Protein AF-A0A7C6U6D0-F1 (afdb_monomer)

Mean predicted aligned error: 9.37 Å

Sequence (108 aa):
MLVKYFCEICNEKFDEAKECFEHELQHIEKKFTCDKCGKTLDYDFSKYEYLLYLNQFHHINLGRAGYGSKLDGCDLVFNLCDDCLYDFIMTFRNKDKILYSGSNYKYN

Structure (mmCIF, N/CA/C/O backbone):
data_AF-A0A7C6U6D0-F1
#
_entry.id   AF-A0A7C6U6D0-F1
#
loop_
_atom_site.group_PDB
_atom_site.id
_atom_site.type_symbol
_atom_site.label_atom_id
_atom_site.label_alt_id
_atom_site.label_comp_id
_atom_site.label_asym_id
_atom_site.label_entity_id
_atom_site.label_seq_id
_atom_site.pdbx_PDB_ins_code
_atom_site.Cartn_x
_atom_site.Cartn_y
_atom_site.Cartn_z
_atom_site.occupancy
_atom_site.B_iso_or_equiv
_atom_site.auth_seq_id
_atom_site.auth_comp_id
_atom_site.auth_asym_id
_atom_site.auth_atom_id
_atom_site.pdbx_PDB_model_num
ATOM 1 N N . MET A 1 1 ? -11.228 25.051 28.280 1.00 48.25 1 MET A N 1
ATOM 2 C CA . MET A 1 1 ? -10.450 24.765 27.058 1.00 48.25 1 MET A CA 1
ATOM 3 C C . MET A 1 1 ? -10.939 23.403 26.586 1.00 48.25 1 MET A C 1
ATOM 5 O O . MET A 1 1 ? -10.693 22.434 27.287 1.00 48.25 1 MET A O 1
ATOM 9 N N . LEU A 1 2 ? -11.786 23.349 25.552 1.00 62.81 2 LEU A N 1
ATOM 10 C CA . LEU A 1 2 ? -12.333 22.081 25.050 1.00 62.81 2 LEU A CA 1
ATOM 11 C C . LEU A 1 2 ? -11.203 21.356 24.316 1.00 62.81 2 LEU A C 1
ATOM 13 O O . LEU A 1 2 ? -10.671 21.900 23.348 1.00 62.81 2 LEU A O 1
ATOM 17 N N . VAL A 1 3 ? -10.794 20.188 24.808 1.00 60.88 3 VAL A N 1
ATOM 18 C CA . VAL A 1 3 ? -9.891 19.306 24.062 1.00 60.88 3 VAL A CA 1
ATOM 19 C C . VAL A 1 3 ? -10.697 18.811 22.867 1.00 60.88 3 VAL A C 1
ATOM 21 O O . VAL A 1 3 ? -11.656 18.073 23.048 1.00 60.88 3 VAL A O 1
ATOM 24 N N . LYS A 1 4 ? -10.369 19.298 21.668 1.00 78.00 4 LYS A N 1
ATOM 25 C CA . LYS A 1 4 ? -10.924 18.768 20.422 1.00 78.00 4 LYS A CA 1
ATOM 26 C C . LYS A 1 4 ? -10.041 17.621 19.957 1.00 78.00 4 LYS A C 1
ATOM 28 O O . LYS A 1 4 ? -8.819 17.718 20.062 1.00 78.00 4 LYS A O 1
ATOM 33 N N . TYR A 1 5 ? -10.669 16.570 19.454 1.00 86.44 5 TYR A N 1
ATOM 34 C CA . TYR A 1 5 ? -9.988 15.469 18.785 1.00 86.44 5 TYR A CA 1
ATOM 35 C C . TYR A 1 5 ? -9.922 15.784 17.289 1.00 86.44 5 TYR A C 1
ATOM 37 O O . TYR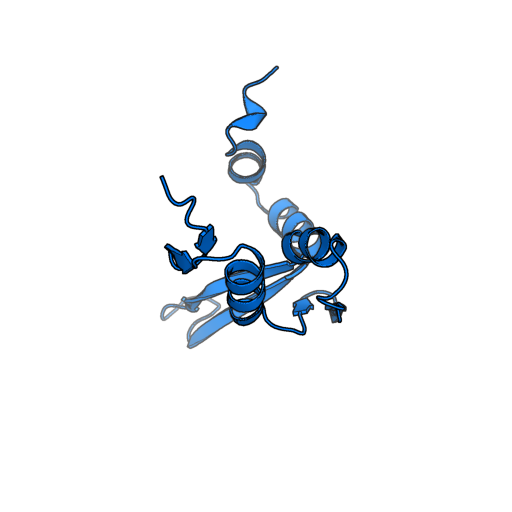 A 1 5 ? -10.839 16.410 16.748 1.00 86.44 5 TYR A O 1
ATOM 45 N N . PHE A 1 6 ? -8.817 15.423 16.639 1.00 90.38 6 PHE A N 1
ATOM 46 C CA . PHE A 1 6 ? -8.572 15.732 15.231 1.00 90.38 6 PHE A CA 1
ATOM 47 C C . PHE A 1 6 ? -8.239 14.447 14.491 1.00 90.38 6 PHE A C 1
ATOM 49 O O . PHE A 1 6 ? -7.394 13.694 14.966 1.00 90.38 6 PHE A O 1
ATOM 56 N N . CYS A 1 7 ? -8.861 14.244 13.334 1.00 83.56 7 CYS A N 1
ATOM 57 C CA . CYS A 1 7 ? -8.519 13.137 12.451 1.00 83.56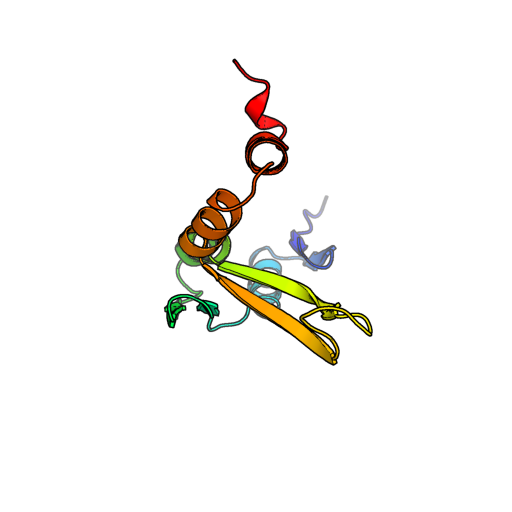 7 CYS A CA 1
ATOM 58 C C . CYS A 1 7 ? -7.107 13.335 11.890 1.00 83.56 7 CYS A C 1
ATOM 60 O O . CYS A 1 7 ? -6.841 14.360 11.256 1.00 83.56 7 CYS A O 1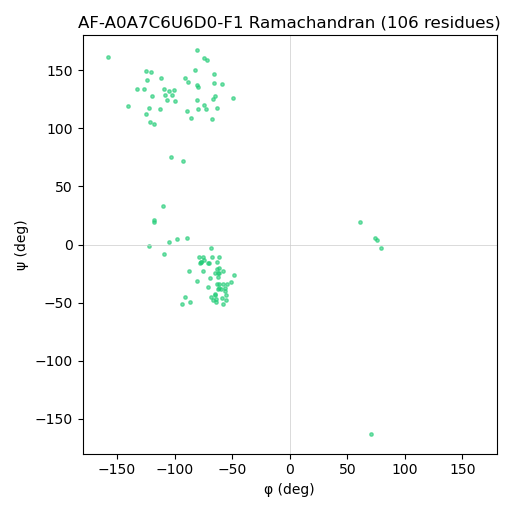
ATOM 62 N N . GLU A 1 8 ? -6.215 12.362 12.057 1.00 79.94 8 GLU A N 1
ATOM 63 C CA . GLU A 1 8 ? -4.825 12.483 11.581 1.00 79.94 8 GLU A CA 1
ATOM 64 C C . GLU A 1 8 ? -4.704 12.456 10.045 1.00 79.94 8 GLU A C 1
ATOM 66 O O . GLU A 1 8 ? -3.691 12.878 9.486 1.00 79.94 8 GLU A O 1
ATOM 71 N N . ILE A 1 9 ? -5.753 12.004 9.349 1.00 78.50 9 ILE A N 1
ATOM 72 C CA . ILE A 1 9 ? -5.779 11.838 7.889 1.00 78.50 9 ILE A CA 1
ATOM 73 C C . ILE A 1 9 ? -6.291 13.105 7.188 1.00 78.50 9 ILE A C 1
ATOM 75 O O . ILE A 1 9 ? -5.704 13.551 6.202 1.00 78.50 9 ILE A O 1
ATOM 79 N N . CYS A 1 10 ? -7.380 13.706 7.682 1.00 87.69 10 CYS A N 1
ATOM 80 C CA . CYS A 1 10 ? -8.036 14.851 7.032 1.00 87.69 10 CYS A CA 1
ATOM 81 C C . CYS A 1 10 ? -8.136 16.117 7.903 1.00 87.69 10 CYS A C 1
ATOM 83 O O . CYS A 1 10 ? -8.613 17.146 7.423 1.00 87.69 10 CYS A O 1
ATOM 85 N N . ASN A 1 11 ? -7.668 16.077 9.156 1.00 88.88 11 ASN A N 1
ATOM 86 C CA . ASN A 1 11 ? -7.723 17.171 10.138 1.00 88.88 11 ASN A CA 1
ATOM 87 C C . A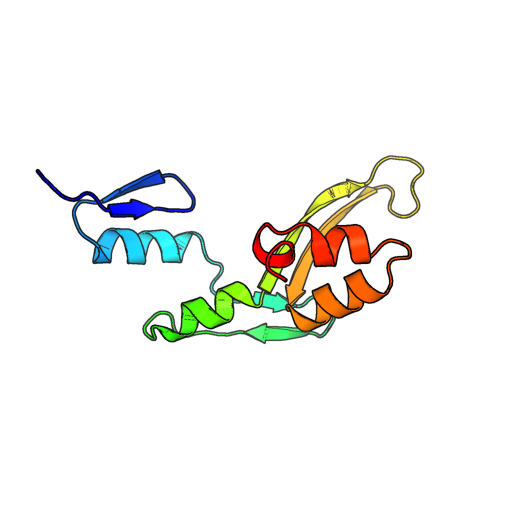SN A 1 11 ? -9.138 17.655 10.512 1.00 88.88 11 ASN A C 1
ATOM 89 O O . ASN A 1 11 ? -9.302 18.762 11.040 1.00 88.88 11 ASN A O 1
ATOM 93 N N . GLU A 1 12 ? -10.167 16.844 10.263 1.00 91.25 12 GLU A N 1
ATOM 94 C CA . GLU A 1 12 ? -11.528 17.126 10.718 1.00 91.25 12 GLU A CA 1
ATOM 95 C C . GLU A 1 12 ? -11.619 17.097 12.255 1.00 91.25 12 GLU A C 1
ATOM 97 O O . GLU A 1 12 ? -10.875 16.375 12.918 1.00 91.25 12 GLU A O 1
ATOM 102 N N . LYS A 1 13 ? -12.489 17.943 12.825 1.00 93.88 13 LYS A N 1
ATOM 103 C CA . LYS A 1 13 ? -12.585 18.199 14.270 1.00 93.88 13 LYS A CA 1
ATOM 104 C C . LYS A 1 13 ? -13.804 17.518 14.868 1.00 93.88 13 LYS A C 1
ATOM 106 O O . LYS A 1 13 ? -14.915 17.759 14.407 1.00 93.88 13 LYS A O 1
ATOM 111 N N . PHE A 1 14 ? -13.591 16.830 15.980 1.00 92.25 14 PHE A N 1
ATOM 112 C CA . PHE A 1 14 ? -14.626 16.137 16.737 1.00 92.25 14 PHE A CA 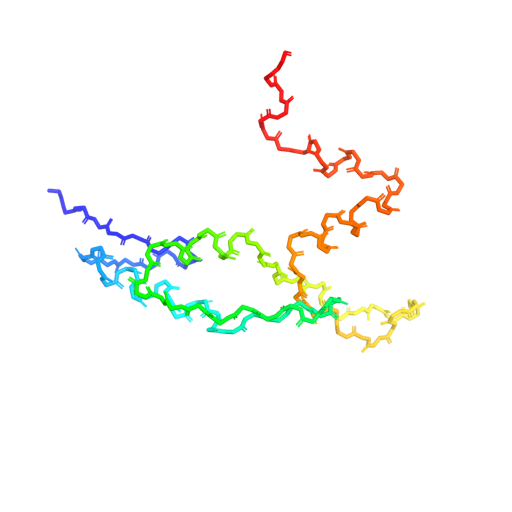1
ATOM 113 C C . PHE A 1 14 ? -14.625 16.597 18.193 1.00 92.25 14 PHE A C 1
ATOM 115 O O . PHE A 1 14 ? -13.585 17.001 18.736 1.00 92.25 14 PHE A O 1
ATOM 122 N N . ASP A 1 15 ? -15.803 16.571 18.812 1.00 91.56 15 ASP A N 1
ATOM 123 C CA . ASP A 1 15 ? -15.973 16.956 20.212 1.00 91.56 15 ASP A CA 1
ATOM 124 C C . ASP A 1 15 ? -15.730 15.759 21.155 1.00 91.56 15 ASP A C 1
ATOM 126 O O . ASP A 1 15 ? -15.300 15.964 22.291 1.00 91.56 15 ASP A O 1
ATOM 130 N N . GLU A 1 16 ? -15.873 14.519 20.667 1.00 90.75 16 GLU A N 1
ATOM 131 C CA . GLU A 1 16 ? -15.548 13.293 21.406 1.00 90.75 16 GLU A CA 1
ATOM 132 C C . GLU A 1 16 ? -14.480 12.422 20.716 1.00 90.75 16 GLU A C 1
ATOM 134 O O . GLU A 1 16 ? -14.409 12.317 19.490 1.00 90.75 16 GLU A O 1
ATOM 139 N N . ALA A 1 17 ? -13.671 11.716 21.519 1.00 87.38 17 ALA A N 1
ATOM 140 C CA . ALA A 1 17 ? -12.655 10.780 21.018 1.00 87.38 17 ALA A CA 1
ATOM 141 C C . ALA A 1 17 ? -13.272 9.633 20.208 1.00 87.38 17 ALA A C 1
ATOM 143 O O . ALA A 1 17 ? -12.697 9.179 19.223 1.00 87.38 17 ALA A O 1
ATOM 144 N N . LYS A 1 18 ? -14.448 9.161 20.642 1.00 85.88 18 LYS A N 1
ATOM 145 C CA . LYS A 1 18 ? -15.162 8.057 20.003 1.00 85.88 18 LYS A CA 1
ATOM 146 C C . LYS A 1 18 ? -15.618 8.430 18.591 1.00 85.88 18 LYS A C 1
ATOM 148 O O . LYS A 1 18 ? -15.439 7.635 17.678 1.00 85.88 18 LYS A O 1
ATOM 153 N N . GLU A 1 19 ? -16.151 9.637 18.414 1.00 89.25 19 GLU A N 1
ATOM 154 C CA . GLU A 1 19 ? -16.580 10.145 17.106 1.00 89.25 19 GLU A CA 1
ATOM 155 C C . GLU A 1 19 ? -15.391 10.303 16.152 1.00 89.25 19 GLU A C 1
ATOM 157 O O . GLU A 1 19 ? -15.464 9.884 14.999 1.00 89.25 19 GLU A O 1
ATOM 162 N N . CYS A 1 20 ? -14.270 10.837 16.653 1.00 89.31 20 CYS A N 1
ATOM 163 C CA . CYS A 1 20 ? -13.025 10.940 15.890 1.00 89.31 20 CYS A CA 1
ATOM 164 C C . CYS A 1 20 ? -12.532 9.564 15.426 1.00 89.31 20 CYS A C 1
ATOM 166 O O . CYS A 1 20 ? -12.199 9.381 14.259 1.00 89.31 20 CYS A O 1
ATOM 168 N N . PHE A 1 21 ? -12.547 8.583 16.329 1.00 82.50 21 PHE A N 1
ATOM 169 C CA . PHE A 1 21 ? -12.143 7.214 16.037 1.00 82.50 21 PHE A CA 1
ATOM 170 C C . PHE A 1 21 ? -13.058 6.551 14.997 1.00 82.50 21 PHE A C 1
ATOM 172 O O . PHE A 1 21 ? -12.573 6.010 14.010 1.00 82.50 21 PHE A O 1
ATOM 179 N N . GLU A 1 22 ? -14.382 6.619 15.167 1.00 83.31 22 GLU A N 1
ATOM 180 C CA . GLU A 1 22 ? -15.348 6.053 14.210 1.00 83.31 22 GLU A CA 1
ATOM 181 C C . GLU A 1 22 ? -15.249 6.699 12.819 1.00 83.31 22 GLU A C 1
ATOM 183 O O . GLU A 1 22 ? -15.439 6.015 11.807 1.00 83.31 22 GLU A O 1
ATOM 188 N N . HIS A 1 23 ? -14.922 7.992 12.759 1.00 85.94 23 HIS A N 1
ATOM 189 C CA . HIS A 1 23 ? -14.615 8.694 11.518 1.00 85.94 23 HIS A CA 1
ATOM 190 C C . HIS A 1 23 ? -13.324 8.178 10.870 1.00 85.94 23 HIS A C 1
ATOM 192 O O . HIS A 1 23 ? -13.321 7.887 9.674 1.00 85.94 23 HIS A O 1
ATOM 198 N N . GLU A 1 24 ? -12.241 8.025 11.636 1.00 79.69 24 GLU A N 1
ATOM 199 C CA . GLU A 1 24 ? -10.963 7.506 11.128 1.00 79.69 24 GLU A CA 1
ATOM 200 C C . GLU A 1 24 ? -11.110 6.111 10.510 1.00 79.69 24 GLU A C 1
ATOM 202 O O . GLU A 1 24 ? -10.510 5.829 9.472 1.00 79.69 24 GLU A O 1
ATOM 207 N N . LEU A 1 25 ? -12.004 5.277 11.055 1.00 76.25 25 LEU A N 1
ATOM 208 C CA . LEU A 1 25 ? -12.344 3.975 10.476 1.00 76.25 25 LEU A CA 1
ATOM 209 C C 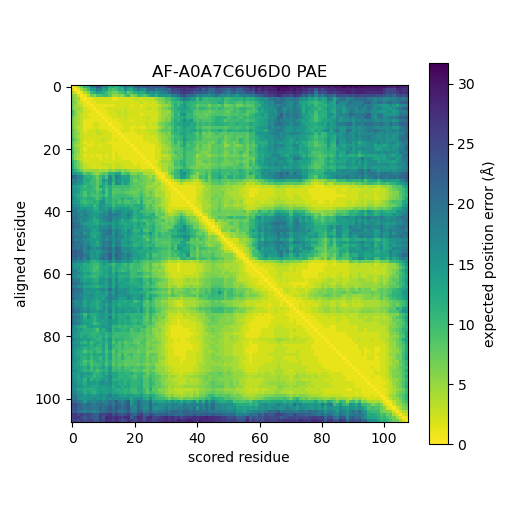. LEU A 1 25 ? -12.944 4.047 9.066 1.00 76.25 25 LEU A C 1
ATOM 211 O O . LEU A 1 25 ? -12.850 3.067 8.331 1.00 76.25 25 LEU A O 1
ATOM 215 N N . GLN A 1 26 ? -13.568 5.161 8.670 1.00 79.50 26 GLN A N 1
ATOM 216 C CA . GLN A 1 26 ? -14.120 5.315 7.316 1.00 79.50 26 GLN A CA 1
ATOM 217 C C . GLN A 1 26 ? -13.037 5.562 6.262 1.00 79.50 26 GLN A C 1
ATOM 219 O O . GLN A 1 26 ? -13.263 5.275 5.088 1.00 79.50 26 GLN A O 1
ATOM 224 N N . HIS A 1 27 ? -11.868 6.071 6.661 1.00 73.50 27 HIS A N 1
ATOM 225 C CA . HIS A 1 27 ? -10.723 6.232 5.756 1.00 73.50 27 HIS A CA 1
ATOM 226 C C . HIS A 1 27 ? -9.999 4.909 5.489 1.00 73.50 27 HIS A C 1
ATOM 228 O O . HIS A 1 27 ? -9.196 4.817 4.563 1.00 73.50 27 HIS A O 1
ATOM 234 N N . ILE A 1 28 ? -10.271 3.885 6.297 1.00 70.12 28 ILE A N 1
ATOM 235 C CA . ILE A 1 28 ? -9.583 2.600 6.261 1.00 70.12 28 ILE A CA 1
ATOM 236 C C . ILE A 1 28 ? -10.430 1.577 5.492 1.00 70.12 28 ILE A C 1
ATOM 238 O O . ILE A 1 28 ? -11.567 1.274 5.861 1.00 70.12 28 ILE A O 1
ATOM 242 N N . GLU A 1 29 ? -9.868 0.978 4.439 1.00 65.50 29 GLU A N 1
ATOM 243 C CA . GLU A 1 29 ? -10.534 -0.116 3.726 1.00 65.50 29 GLU A CA 1
ATOM 244 C C . GLU A 1 29 ? -10.696 -1.350 4.628 1.00 65.50 29 GLU A C 1
ATOM 246 O O . GLU A 1 29 ? -9.741 -1.864 5.197 1.00 65.50 29 GLU A O 1
ATOM 251 N N . LYS A 1 30 ? -11.915 -1.894 4.736 1.00 65.50 30 LYS A N 1
ATOM 252 C CA . LYS A 1 30 ? -12.215 -3.014 5.655 1.00 65.50 30 LYS A CA 1
ATOM 253 C C . LYS A 1 30 ? -11.550 -4.345 5.290 1.00 65.50 30 LYS A C 1
ATOM 255 O O . LYS A 1 30 ? -11.621 -5.292 6.067 1.00 65.50 30 LYS A O 1
ATOM 260 N N . LYS A 1 31 ? -10.963 -4.446 4.098 1.00 72.06 31 LYS A N 1
ATOM 261 C CA . LYS A 1 31 ? -10.251 -5.634 3.626 1.00 72.06 31 LYS A CA 1
ATOM 262 C C . LYS A 1 31 ? -9.022 -5.200 2.862 1.00 72.06 31 LYS A C 1
ATOM 264 O O . LYS A 1 31 ? -9.143 -4.579 1.815 1.00 72.06 31 LYS A O 1
ATOM 269 N N . PHE A 1 32 ? -7.860 -5.606 3.351 1.00 80.25 32 PHE A N 1
ATOM 270 C CA . PHE A 1 32 ? -6.602 -5.406 2.646 1.00 80.25 32 PHE A CA 1
ATOM 271 C C . PHE A 1 32 ? -6.108 -6.737 2.115 1.00 80.25 32 PHE A C 1
ATOM 273 O O . PHE A 1 32 ? -6.002 -7.700 2.870 1.00 80.25 32 PHE A O 1
ATOM 280 N N . THR A 1 33 ? -5.785 -6.787 0.826 1.00 88.75 33 THR A N 1
ATOM 281 C CA . THR A 1 33 ? -5.132 -7.942 0.203 1.00 88.75 33 THR A CA 1
ATOM 282 C C . THR A 1 33 ? -3.797 -7.498 -0.367 1.00 88.75 33 THR A C 1
ATOM 284 O O . THR A 1 33 ? -3.737 -6.510 -1.088 1.00 88.75 33 THR A O 1
ATOM 287 N N . CYS A 1 34 ? -2.723 -8.204 -0.021 1.00 92.56 34 CYS A N 1
ATOM 288 C CA . CYS A 1 34 ? -1.413 -7.987 -0.625 1.00 92.56 34 CYS A CA 1
ATOM 289 C C . CYS A 1 34 ? -1.399 -8.560 -2.046 1.00 92.56 34 CYS A C 1
ATOM 291 O O . CYS A 1 34 ? -1.540 -9.771 -2.216 1.00 92.56 34 CYS A O 1
ATOM 293 N N . ASP A 1 35 ? -1.142 -7.728 -3.051 1.00 95.00 35 ASP A N 1
ATOM 294 C CA . ASP A 1 35 ? -1.146 -8.131 -4.464 1.00 95.00 35 ASP A CA 1
ATOM 295 C C . ASP A 1 35 ? 0.046 -9.028 -4.841 1.00 95.00 35 ASP A C 1
ATOM 297 O O . ASP A 1 35 ? 0.022 -9.703 -5.868 1.00 95.00 35 ASP A O 1
ATOM 301 N N . LYS A 1 36 ? 1.094 -9.079 -4.002 1.00 95.44 36 LYS A N 1
ATOM 302 C CA . LYS A 1 36 ? 2.268 -9.943 -4.220 1.00 95.44 36 LYS A CA 1
ATOM 303 C C . LYS A 1 36 ? 2.088 -11.356 -3.665 1.00 95.44 36 LYS A C 1
ATOM 305 O O . LYS A 1 36 ? 2.406 -12.318 -4.356 1.00 95.44 36 LYS A O 1
ATOM 310 N N . CYS A 1 37 ? 1.648 -11.497 -2.412 1.00 95.38 37 CYS A N 1
ATOM 311 C CA . CYS A 1 37 ? 1.562 -12.802 -1.737 1.00 95.38 37 CYS A CA 1
ATOM 312 C C . CYS A 1 37 ? 0.130 -13.311 -1.522 1.00 95.38 37 CYS A C 1
ATOM 314 O O . CYS A 1 37 ? -0.046 -14.442 -1.079 1.00 95.38 37 CYS A O 1
ATOM 316 N N . GLY A 1 38 ? -0.889 -12.493 -1.799 1.00 92.38 38 GLY A N 1
ATOM 317 C CA . GLY A 1 38 ? -2.298 -12.844 -1.618 1.00 92.38 38 GLY A CA 1
ATOM 318 C C . GLY A 1 38 ? -2.774 -12.860 -0.164 1.00 92.38 38 GLY A C 1
ATOM 319 O O . GLY A 1 38 ? -3.908 -13.253 0.094 1.00 92.38 38 GLY A O 1
ATOM 320 N N . LYS A 1 39 ? -1.941 -12.451 0.806 1.00 88.00 39 LYS A N 1
ATOM 321 C CA . LYS A 1 39 ? -2.352 -12.357 2.214 1.00 88.00 39 LYS A CA 1
ATOM 322 C C . LYS A 1 39 ? -3.467 -11.323 2.339 1.00 88.00 39 LYS A C 1
ATOM 324 O O . LYS A 1 39 ? -3.236 -10.141 2.082 1.00 88.00 39 LYS A O 1
ATOM 329 N N . THR A 1 40 ? -4.640 -11.776 2.762 1.00 84.38 40 THR A N 1
ATOM 330 C CA . THR A 1 40 ? -5.766 -10.908 3.103 1.00 84.38 40 THR A CA 1
ATOM 331 C C . THR A 1 40 ? -5.852 -10.758 4.613 1.00 84.38 40 THR A C 1
ATOM 333 O O . THR A 1 40 ? -5.799 -11.750 5.341 1.00 84.38 40 THR A O 1
ATOM 336 N N . LEU A 1 41 ? -6.005 -9.524 5.082 1.00 72.62 41 LEU A N 1
ATOM 337 C CA . LEU A 1 41 ? -6.462 -9.255 6.433 1.00 72.62 41 LEU A CA 1
ATOM 338 C C . LEU A 1 41 ? -7.931 -8.843 6.418 1.00 72.62 41 LEU A C 1
ATOM 340 O O . LEU A 1 41 ? -8.335 -7.930 5.697 1.00 72.62 41 LEU A O 1
ATOM 344 N N . ASP A 1 42 ? -8.693 -9.532 7.257 1.00 71.00 42 ASP A N 1
ATOM 345 C CA . ASP A 1 42 ? -10.065 -9.212 7.627 1.00 71.00 42 ASP A CA 1
ATOM 346 C C . ASP A 1 42 ? -10.025 -8.957 9.139 1.00 71.00 42 ASP A C 1
ATOM 348 O O . ASP A 1 42 ? -9.798 -9.887 9.918 1.00 71.00 42 ASP A O 1
ATOM 352 N N . TYR A 1 43 ? -10.075 -7.690 9.550 1.00 65.25 43 TYR A N 1
ATOM 353 C CA . TYR A 1 43 ? -9.926 -7.303 10.953 1.00 65.25 43 TYR A CA 1
ATOM 354 C C . TYR A 1 43 ? -11.226 -6.761 11.528 1.00 65.25 43 TYR A C 1
ATOM 356 O O . TYR A 1 43 ? -11.992 -6.043 10.890 1.00 65.25 43 TYR A O 1
ATOM 364 N N . ASP A 1 44 ? -11.436 -7.098 12.795 1.00 64.44 44 ASP A N 1
ATOM 365 C CA . ASP A 1 44 ? -12.514 -6.558 13.599 1.00 64.44 44 ASP A CA 1
ATOM 366 C C . ASP A 1 44 ? -12.061 -5.237 14.232 1.00 64.44 44 ASP A C 1
ATOM 368 O O . ASP A 1 44 ? -11.236 -5.213 15.148 1.00 64.44 44 ASP A O 1
ATOM 372 N N . PHE A 1 45 ? -12.626 -4.136 13.740 1.00 63.97 45 PHE A N 1
ATOM 373 C CA . PHE A 1 45 ? -12.371 -2.778 14.222 1.00 63.97 45 PHE A CA 1
ATOM 374 C C . PHE A 1 45 ? -12.754 -2.545 15.693 1.00 63.97 45 PHE A C 1
ATOM 376 O O . PHE A 1 45 ? -12.389 -1.520 16.263 1.00 63.97 45 PHE A O 1
ATOM 383 N N . SER A 1 46 ? -13.471 -3.478 16.331 1.00 61.69 46 SER A N 1
ATOM 384 C CA . SER A 1 46 ? -13.795 -3.399 17.760 1.00 61.69 46 SER A CA 1
ATOM 385 C C . SER A 1 46 ? -12.614 -3.729 18.682 1.00 61.69 46 SER A C 1
ATOM 387 O O . SER A 1 46 ? -12.690 -3.487 19.888 1.00 61.69 46 SER A O 1
ATOM 389 N N . LYS A 1 47 ? -11.507 -4.260 18.146 1.00 64.81 47 LYS A N 1
ATOM 390 C CA . LYS A 1 47 ? -10.315 -4.628 18.923 1.00 64.81 47 LYS A CA 1
ATOM 391 C C . LYS A 1 47 ? -9.190 -3.635 18.686 1.00 64.81 47 LYS A C 1
ATOM 393 O O . LYS A 1 47 ? -8.735 -3.528 17.559 1.00 64.81 47 LYS A O 1
ATOM 398 N N . TYR A 1 48 ? -8.652 -3.018 19.743 1.00 61.81 48 TYR A N 1
ATOM 399 C CA . TYR A 1 48 ? -7.513 -2.076 19.683 1.00 61.81 48 TYR A CA 1
ATOM 400 C C . TYR A 1 48 ? -6.300 -2.569 18.869 1.00 61.81 48 TYR A C 1
ATOM 402 O O . TYR A 1 48 ? -5.560 -1.760 18.317 1.00 61.81 48 TYR A O 1
ATOM 410 N N . GLU A 1 49 ? -6.108 -3.885 18.756 1.00 62.22 49 GLU A N 1
ATOM 411 C CA . GLU A 1 49 ? -5.043 -4.499 17.957 1.00 62.22 49 GLU A CA 1
ATOM 412 C C . GLU A 1 49 ? -5.129 -4.171 16.456 1.00 62.22 49 GLU A C 1
ATOM 414 O O . GLU A 1 49 ? -4.105 -4.251 15.783 1.00 62.22 49 GLU A O 1
ATOM 419 N N . TYR A 1 50 ? -6.290 -3.758 15.919 1.00 64.56 50 TYR A N 1
ATOM 420 C CA . TYR A 1 50 ? -6.453 -3.410 14.496 1.00 64.56 50 TYR A CA 1
ATOM 421 C C . TYR A 1 50 ? -5.442 -2.347 14.022 1.00 64.56 50 TYR A C 1
ATOM 423 O O . TYR A 1 50 ? -4.923 -2.448 12.914 1.00 64.56 50 TYR A O 1
ATOM 431 N N . LEU A 1 51 ? -5.064 -1.402 14.893 1.00 62.16 51 LEU A N 1
ATOM 432 C CA . LEU A 1 51 ? -4.052 -0.375 14.610 1.00 62.16 51 LEU A CA 1
ATOM 433 C C . LEU A 1 51 ? -2.656 -0.968 14.340 1.00 62.16 51 LEU A C 1
ATOM 435 O O . LEU A 1 51 ? -1.914 -0.452 13.506 1.00 62.16 51 LEU A O 1
ATOM 439 N N . LEU A 1 52 ? -2.296 -2.078 14.996 1.00 61.12 52 LEU A N 1
ATOM 440 C CA . LEU A 1 52 ? -1.038 -2.793 14.730 1.00 61.12 52 LEU A CA 1
ATOM 441 C C . LEU A 1 52 ? -1.056 -3.477 13.359 1.00 61.12 52 LEU A C 1
ATOM 443 O O . LEU A 1 52 ? -0.001 -3.647 12.750 1.00 61.12 52 LEU A O 1
ATOM 447 N N . TYR A 1 53 ? -2.241 -3.862 12.880 1.00 63.66 53 TYR A N 1
ATOM 448 C CA . TYR A 1 53 ? -2.430 -4.487 11.575 1.00 63.66 53 TYR A CA 1
ATOM 449 C C . TYR A 1 53 ? -2.452 -3.466 10.428 1.00 63.66 53 TYR A C 1
ATOM 451 O O . TYR A 1 53 ? -1.970 -3.785 9.345 1.00 63.66 53 TYR A O 1
ATOM 459 N N . LEU A 1 54 ? -2.929 -2.236 10.654 1.00 63.03 54 LEU A N 1
ATOM 460 C CA . LEU A 1 54 ? -2.884 -1.166 9.643 1.00 63.03 54 LEU A CA 1
ATOM 461 C C . LEU A 1 54 ? -1.461 -0.786 9.249 1.00 63.03 54 LEU A C 1
ATOM 463 O O . LEU A 1 54 ? -1.178 -0.603 8.071 1.00 63.03 54 LEU A O 1
ATOM 467 N N . ASN A 1 55 ? -0.544 -0.772 10.215 1.00 64.75 55 ASN A N 1
ATOM 468 C CA . ASN A 1 55 ? 0.871 -0.500 9.960 1.00 64.75 55 ASN A CA 1
ATOM 469 C C . ASN A 1 55 ? 1.581 -1.607 9.157 1.00 64.75 55 ASN A C 1
ATOM 471 O O . ASN A 1 55 ? 2.761 -1.468 8.850 1.00 64.75 55 ASN A O 1
ATOM 475 N N . GLN A 1 56 ? 0.893 -2.707 8.828 1.00 73.00 56 GLN A N 1
ATOM 476 C CA . GLN A 1 56 ? 1.461 -3.835 8.090 1.00 73.00 56 GLN A CA 1
ATOM 477 C C . GLN A 1 56 ? 1.019 -3.891 6.622 1.00 73.00 56 GLN A C 1
ATOM 479 O O . GLN A 1 56 ? 1.381 -4.845 5.929 1.00 73.00 56 GLN A O 1
ATOM 484 N N . PHE A 1 57 ? 0.225 -2.926 6.146 1.00 83.81 57 PHE A N 1
ATOM 485 C CA . PHE A 1 57 ? -0.285 -2.882 4.775 1.00 83.81 57 PHE A CA 1
ATOM 486 C C . PHE A 1 57 ? -0.101 -1.497 4.171 1.00 83.81 57 PHE A C 1
ATOM 488 O O . PHE A 1 57 ? -0.414 -0.479 4.776 1.00 83.81 57 PHE A O 1
ATOM 495 N N . HIS A 1 58 ? 0.395 -1.482 2.940 1.00 86.88 58 HIS A N 1
ATOM 496 C CA . HIS A 1 58 ? 0.864 -0.284 2.266 1.00 86.88 58 HIS A CA 1
ATOM 497 C C . HIS A 1 58 ? 0.129 -0.136 0.941 1.00 86.88 58 HIS A C 1
ATOM 499 O O . HIS A 1 58 ? 0.339 -0.939 0.028 1.00 86.88 58 HIS A O 1
ATOM 505 N N . HIS A 1 59 ? -0.718 0.890 0.834 1.00 87.50 59 HIS A N 1
ATOM 506 C CA . HIS A 1 59 ? -1.309 1.295 -0.438 1.00 87.50 59 HIS A CA 1
ATOM 507 C C . HIS A 1 59 ? -0.297 2.130 -1.224 1.00 87.50 59 HIS A C 1
ATOM 509 O O . HIS A 1 59 ? 0.113 3.207 -0.786 1.00 87.50 59 HIS A O 1
ATOM 515 N N . ILE A 1 60 ? 0.125 1.634 -2.383 1.00 91.38 60 ILE A N 1
ATOM 516 C CA . ILE A 1 60 ? 1.137 2.270 -3.222 1.00 91.38 60 ILE A CA 1
ATOM 517 C C . ILE A 1 60 ? 0.462 2.737 -4.502 1.00 91.38 60 ILE A C 1
ATOM 519 O O . ILE A 1 60 ? -0.012 1.934 -5.301 1.00 91.38 60 ILE A O 1
ATOM 523 N N . ASN A 1 61 ? 0.463 4.051 -4.709 1.00 93.81 61 ASN A N 1
ATOM 524 C CA . ASN A 1 61 ? -0.042 4.683 -5.917 1.00 93.81 61 ASN A CA 1
ATOM 525 C C . ASN A 1 61 ? 1.080 5.497 -6.570 1.00 93.81 61 ASN A C 1
ATOM 527 O O . ASN A 1 61 ? 1.454 6.564 -6.083 1.00 93.81 61 ASN A O 1
ATOM 531 N N . LEU A 1 62 ? 1.631 4.977 -7.667 1.00 94.25 62 LEU A N 1
ATOM 532 C CA . LEU A 1 62 ? 2.658 5.647 -8.473 1.00 94.25 62 LEU A CA 1
ATOM 533 C C . LEU A 1 62 ? 2.065 6.350 -9.708 1.00 94.25 62 LEU A C 1
ATOM 535 O O . LEU A 1 62 ? 2.811 6.881 -10.532 1.00 94.25 62 LEU A O 1
ATOM 539 N N . GLY A 1 63 ? 0.736 6.362 -9.840 1.00 94.50 63 GLY A N 1
ATOM 540 C CA . GLY A 1 63 ? 0.019 6.935 -10.973 1.00 94.50 63 GLY A CA 1
ATOM 541 C C . GLY A 1 63 ? 0.173 6.139 -12.272 1.00 94.50 63 GLY A C 1
ATOM 542 O O . GLY A 1 63 ? 0.561 4.968 -12.283 1.00 94.50 63 GLY A O 1
ATOM 543 N N . ARG A 1 64 ? -0.161 6.793 -13.389 1.00 94.75 64 ARG A N 1
ATOM 544 C CA . ARG A 1 64 ? -0.060 6.206 -14.727 1.00 94.75 64 ARG A CA 1
ATOM 545 C C . ARG A 1 64 ? 1.373 6.284 -15.234 1.00 94.75 64 ARG A C 1
ATOM 547 O O . ARG A 1 64 ? 1.954 7.368 -15.318 1.00 94.75 64 ARG A O 1
ATOM 554 N N . ALA A 1 65 ? 1.933 5.141 -15.602 1.00 95.50 65 ALA A N 1
ATOM 555 C CA . ALA A 1 65 ? 3.265 5.076 -16.176 1.00 95.50 65 ALA A CA 1
ATOM 556 C C . ALA A 1 65 ? 3.316 5.765 -17.549 1.00 95.50 65 ALA A C 1
ATOM 558 O O . ALA A 1 65 ? 2.407 5.655 -18.375 1.00 95.50 65 ALA A O 1
ATOM 559 N N . GLY A 1 66 ? 4.404 6.506 -17.766 1.00 93.38 66 GLY A N 1
ATOM 560 C CA . GLY A 1 66 ? 4.585 7.343 -18.946 1.00 93.38 66 GLY A CA 1
ATOM 561 C C . GLY A 1 66 ? 4.838 6.557 -20.233 1.00 93.38 66 GLY A C 1
ATOM 562 O O . GLY A 1 66 ? 5.317 5.415 -20.212 1.00 93.38 66 GLY A O 1
ATOM 563 N N . TYR A 1 67 ? 4.566 7.238 -21.348 1.00 91.56 67 TYR A N 1
ATOM 564 C CA . TYR A 1 67 ? 4.729 6.707 -22.696 1.00 91.56 67 TYR A CA 1
ATOM 565 C C . TYR A 1 67 ? 6.166 6.261 -22.988 1.00 91.56 67 TYR A C 1
ATOM 567 O O . TYR A 1 67 ? 7.127 6.945 -22.625 1.00 91.56 67 TYR A O 1
ATOM 575 N N . GLY A 1 68 ? 6.317 5.113 -23.649 1.00 92.62 68 GLY A N 1
ATOM 576 C CA . GLY A 1 68 ? 7.611 4.535 -24.022 1.00 92.62 68 GLY A CA 1
ATOM 577 C C . GLY A 1 68 ? 8.390 3.876 -22.876 1.00 92.62 68 GLY A C 1
ATOM 578 O O . GLY A 1 68 ? 9.516 3.423 -23.088 1.00 92.62 68 GLY A O 1
ATOM 579 N N . SER A 1 69 ? 7.825 3.798 -21.666 1.00 94.94 69 SER A N 1
ATOM 580 C CA . SER A 1 69 ? 8.402 3.008 -20.573 1.00 94.94 69 SER A CA 1
ATOM 581 C C . SER A 1 69 ? 8.050 1.520 -20.706 1.00 94.94 69 SER A C 1
ATOM 583 O O . SER A 1 69 ? 7.150 1.132 -21.445 1.00 94.94 69 SER A O 1
ATOM 585 N N . LYS A 1 70 ? 8.719 0.654 -19.936 1.00 96.44 70 LYS A N 1
ATOM 586 C CA . LYS A 1 70 ? 8.357 -0.777 -19.874 1.00 96.44 70 LYS A CA 1
ATOM 587 C C . LYS A 1 70 ? 6.948 -1.033 -19.320 1.00 96.44 70 LYS A C 1
ATOM 589 O O . LYS A 1 70 ? 6.463 -2.152 -19.428 1.00 96.44 70 LYS A O 1
ATOM 594 N N . LEU A 1 71 ? 6.341 -0.028 -18.694 1.00 95.88 71 LEU A N 1
ATOM 595 C CA . LEU A 1 71 ? 5.021 -0.084 -18.074 1.00 95.88 71 LEU A CA 1
ATOM 596 C C . LEU A 1 71 ? 4.056 0.894 -18.758 1.00 95.88 71 LEU A C 1
ATOM 598 O O . LEU A 1 71 ? 3.086 1.309 -18.143 1.00 95.88 71 LEU A O 1
ATOM 602 N N . ASP A 1 72 ? 4.337 1.303 -19.998 1.00 95.50 72 ASP A N 1
ATOM 603 C CA . ASP A 1 72 ? 3.528 2.277 -20.733 1.00 95.50 72 ASP A CA 1
ATOM 604 C C . ASP A 1 72 ? 2.032 1.929 -20.704 1.00 95.50 72 ASP A C 1
ATOM 606 O O . ASP A 1 72 ? 1.622 0.816 -21.036 1.00 95.50 72 ASP A O 1
ATOM 610 N N . GLY A 1 73 ? 1.226 2.899 -20.271 1.00 93.69 73 GLY A N 1
ATOM 611 C CA . GLY A 1 73 ? -0.223 2.776 -20.183 1.00 93.69 73 GLY A CA 1
ATOM 612 C C . GLY A 1 73 ? -0.735 2.010 -18.962 1.00 93.69 73 GLY A C 1
ATOM 613 O O . GLY A 1 73 ? -1.953 1.946 -18.788 1.00 93.69 73 GLY A O 1
ATOM 614 N N . CYS A 1 74 ? 0.139 1.471 -18.109 1.00 95.69 74 CYS A N 1
ATOM 615 C CA . CYS A 1 74 ? -0.259 0.828 -16.861 1.00 95.69 74 CYS A CA 1
ATOM 616 C C . CYS A 1 74 ? -0.522 1.862 -15.760 1.00 95.69 74 CYS A C 1
ATOM 618 O O . CYS A 1 74 ? 0.276 2.779 -15.550 1.00 95.69 74 CYS A O 1
ATOM 620 N N . ASP A 1 75 ? -1.601 1.658 -15.007 1.00 95.62 75 ASP A N 1
ATOM 621 C CA . ASP A 1 75 ? -1.853 2.371 -13.756 1.00 95.62 75 ASP A CA 1
ATOM 622 C C . ASP A 1 75 ? -1.213 1.578 -12.609 1.00 95.62 75 ASP A C 1
ATOM 624 O O . ASP A 1 75 ? -1.571 0.431 -12.342 1.00 95.62 75 ASP A O 1
ATOM 628 N N . LEU A 1 76 ? -0.203 2.163 -11.968 1.00 95.56 76 LEU A N 1
ATOM 629 C CA . LEU A 1 76 ? 0.619 1.496 -10.962 1.00 95.56 76 LEU A CA 1
ATOM 630 C C . LEU A 1 76 ? 0.047 1.742 -9.564 1.00 95.56 76 LEU A C 1
ATOM 632 O O . LEU A 1 76 ? 0.608 2.502 -8.771 1.00 95.56 76 LEU A O 1
ATOM 636 N N . VAL A 1 77 ? -1.091 1.100 -9.299 1.00 92.94 77 VAL A N 1
ATOM 637 C CA . VAL A 1 77 ? -1.804 1.145 -8.018 1.00 92.94 77 VAL A CA 1
ATOM 638 C C . VAL A 1 77 ? -1.947 -0.274 -7.483 1.00 92.94 77 VAL A C 1
ATOM 640 O O . VAL A 1 77 ? -2.560 -1.114 -8.137 1.00 92.94 77 VAL A O 1
ATOM 643 N N . PHE A 1 78 ? -1.348 -0.556 -6.328 1.00 93.19 78 PHE A N 1
ATOM 644 C CA . PHE A 1 78 ? -1.362 -1.883 -5.710 1.00 93.19 78 PHE A CA 1
ATOM 645 C C . PHE A 1 78 ? -1.103 -1.798 -4.202 1.00 93.19 78 PHE A C 1
ATOM 647 O O . PHE A 1 78 ? -0.567 -0.815 -3.689 1.00 93.19 78 PHE A O 1
ATOM 654 N N . ASN A 1 79 ? -1.460 -2.859 -3.492 1.00 91.75 79 ASN A N 1
ATOM 655 C CA . ASN A 1 79 ? -1.303 -3.014 -2.057 1.00 91.75 79 ASN A CA 1
ATOM 656 C C . ASN A 1 79 ? -0.209 -4.048 -1.754 1.00 91.75 79 ASN A C 1
ATOM 658 O O . ASN A 1 79 ? -0.210 -5.150 -2.307 1.00 91.75 79 ASN A O 1
ATOM 662 N N . LEU A 1 80 ? 0.703 -3.745 -0.829 1.00 93.00 80 LEU A N 1
ATOM 663 C CA . LEU A 1 80 ? 1.697 -4.703 -0.329 1.00 93.00 80 LEU A CA 1
ATOM 664 C C . LEU A 1 80 ? 1.612 -4.846 1.188 1.00 93.00 80 LEU A C 1
ATOM 666 O O . LEU A 1 80 ? 1.453 -3.857 1.894 1.00 93.00 80 LEU A O 1
ATOM 670 N N . CYS A 1 81 ? 1.776 -6.067 1.701 1.00 91.25 81 CYS A N 1
ATOM 671 C CA . CYS A 1 81 ? 2.063 -6.250 3.122 1.00 91.25 81 CYS A CA 1
ATOM 672 C C . CYS A 1 81 ? 3.517 -5.868 3.434 1.00 91.25 81 CYS A C 1
ATOM 674 O O . CYS A 1 81 ? 4.366 -5.868 2.537 1.00 91.25 81 CYS A O 1
ATOM 676 N N . ASP A 1 82 ? 3.807 -5.598 4.703 1.00 90.88 82 ASP A N 1
ATOM 677 C CA . ASP A 1 82 ? 5.107 -5.099 5.156 1.00 90.88 82 ASP A CA 1
ATOM 678 C C . ASP A 1 82 ? 6.274 -6.003 4.744 1.00 90.88 82 ASP A C 1
ATOM 680 O O . ASP A 1 82 ? 7.207 -5.539 4.094 1.00 90.88 82 ASP A O 1
ATOM 684 N N . ASP A 1 83 ? 6.155 -7.316 4.969 1.00 92.12 83 ASP A N 1
ATOM 685 C CA . ASP A 1 83 ? 7.161 -8.302 4.546 1.00 92.12 83 ASP A CA 1
ATOM 686 C C . ASP A 1 83 ? 7.453 -8.217 3.036 1.00 92.12 83 ASP A C 1
ATOM 688 O O . ASP A 1 83 ? 8.596 -8.221 2.583 1.00 92.12 83 ASP A O 1
ATOM 692 N N . CYS A 1 84 ? 6.397 -8.091 2.227 1.00 95.56 84 CYS A N 1
ATOM 693 C CA . CYS A 1 84 ? 6.509 -8.041 0.775 1.00 95.56 84 CYS A CA 1
ATOM 694 C C . CYS A 1 84 ? 7.133 -6.737 0.277 1.00 95.56 84 CYS A C 1
ATOM 696 O O . CYS A 1 84 ? 7.872 -6.768 -0.716 1.00 95.56 84 CYS A O 1
ATOM 698 N N . LEU A 1 85 ? 6.825 -5.619 0.939 1.00 94.81 85 LEU A N 1
ATOM 699 C CA . LEU A 1 85 ? 7.434 -4.322 0.674 1.00 94.81 85 LEU A CA 1
ATOM 700 C C . LEU A 1 85 ? 8.911 -4.324 1.080 1.00 94.81 85 LEU A C 1
ATOM 702 O O . LEU A 1 85 ? 9.752 -3.892 0.293 1.00 94.81 85 LEU A O 1
ATOM 706 N N . TYR A 1 86 ? 9.240 -4.864 2.254 1.00 94.19 86 TYR A N 1
ATOM 707 C CA . TYR A 1 86 ? 10.616 -5.014 2.715 1.00 94.19 86 TYR A CA 1
ATOM 708 C C . TYR A 1 86 ? 11.442 -5.846 1.732 1.00 94.19 86 TYR A C 1
ATOM 710 O O . TYR A 1 86 ? 12.468 -5.376 1.238 1.00 94.19 86 TYR A O 1
ATOM 718 N N . ASP A 1 87 ? 10.955 -7.028 1.351 1.00 96.31 87 ASP A N 1
ATOM 719 C CA . ASP A 1 87 ? 11.613 -7.882 0.360 1.00 96.31 87 ASP A CA 1
ATOM 720 C C . ASP A 1 87 ? 11.839 -7.153 -0.966 1.00 96.31 87 ASP A C 1
ATOM 722 O O . ASP A 1 87 ? 12.887 -7.300 -1.593 1.00 96.31 87 ASP A O 1
ATOM 726 N N . PHE A 1 88 ? 10.861 -6.354 -1.406 1.00 96.25 88 PHE A N 1
ATOM 727 C CA . PHE A 1 88 ? 10.989 -5.551 -2.616 1.00 96.25 88 PHE A CA 1
ATOM 728 C C . PHE A 1 88 ? 12.092 -4.492 -2.478 1.00 96.25 88 PHE A C 1
ATOM 730 O O . PHE A 1 88 ? 12.952 -4.404 -3.355 1.00 96.25 88 PHE A O 1
ATOM 737 N N . ILE A 1 89 ? 12.138 -3.754 -1.365 1.00 96.31 89 ILE A N 1
ATOM 738 C CA . ILE A 1 89 ? 13.195 -2.771 -1.072 1.00 96.31 89 ILE A CA 1
ATOM 739 C C . ILE A 1 89 ? 14.571 -3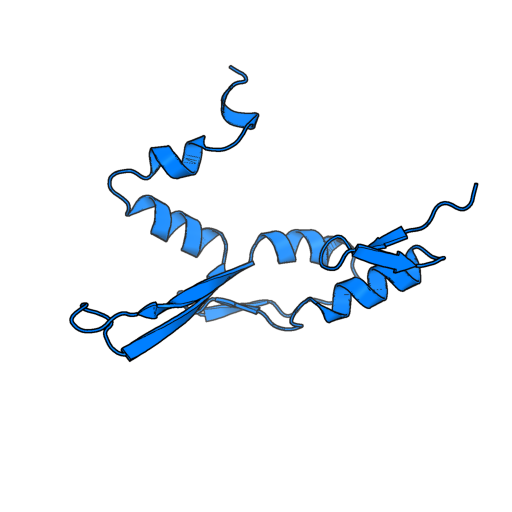.443 -1.039 1.00 96.31 89 ILE A C 1
ATOM 741 O O . ILE A 1 89 ? 15.542 -2.886 -1.555 1.00 96.31 89 ILE A O 1
ATOM 745 N N . MET A 1 90 ? 14.668 -4.659 -0.501 1.00 96.69 90 MET A N 1
ATOM 746 C CA . MET A 1 90 ? 15.926 -5.407 -0.442 1.00 96.69 90 MET A CA 1
ATOM 747 C C . MET A 1 90 ? 16.488 -5.754 -1.827 1.00 96.69 90 MET A C 1
ATOM 749 O O . MET A 1 90 ? 17.698 -5.940 -1.960 1.00 96.69 90 MET A O 1
ATOM 753 N N . THR A 1 91 ? 15.658 -5.754 -2.877 1.00 97.06 91 THR A N 1
ATOM 754 C CA . THR A 1 91 ? 16.124 -5.921 -4.265 1.00 97.06 91 THR A CA 1
ATOM 755 C C . THR A 1 91 ? 16.823 -4.679 -4.832 1.00 97.06 91 THR A C 1
ATOM 757 O O . THR A 1 91 ? 17.473 -4.753 -5.879 1.00 97.06 91 THR A O 1
ATOM 760 N N . PHE 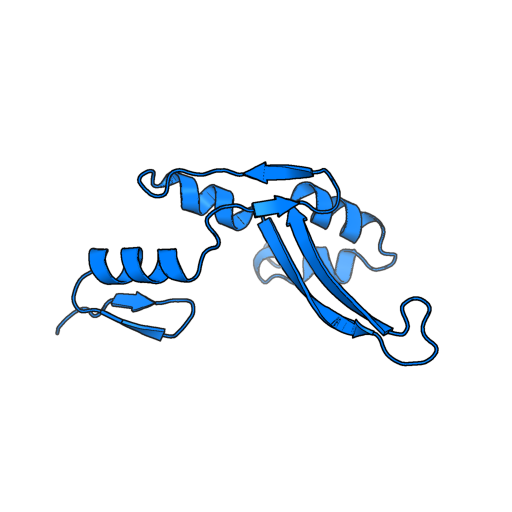A 1 92 ? 16.719 -3.519 -4.175 1.00 97.00 92 PHE A N 1
ATOM 761 C CA . PHE A 1 92 ? 17.240 -2.267 -4.714 1.00 97.00 92 PHE A CA 1
ATOM 762 C C . PHE A 1 92 ? 18.748 -2.155 -4.509 1.00 97.00 92 PHE A C 1
ATOM 764 O O . PHE A 1 92 ? 19.275 -2.316 -3.409 1.00 97.00 92 PHE A O 1
ATOM 771 N N . ARG A 1 93 ? 19.453 -1.719 -5.559 1.00 97.50 93 ARG A N 1
ATOM 772 C CA . ARG A 1 93 ? 20.896 -1.435 -5.490 1.00 97.50 93 ARG A CA 1
ATOM 773 C C . ARG A 1 93 ? 21.255 -0.420 -4.397 1.00 97.50 93 ARG A C 1
ATOM 775 O O . ARG A 1 93 ? 22.283 -0.566 -3.751 1.00 97.50 93 ARG A O 1
ATOM 782 N N . ASN A 1 94 ? 20.411 0.595 -4.199 1.00 95.56 94 ASN A N 1
ATOM 783 C CA . ASN A 1 94 ? 20.628 1.687 -3.243 1.00 95.56 94 ASN A CA 1
ATOM 784 C C . ASN A 1 94 ? 19.659 1.623 -2.045 1.00 95.56 94 ASN A C 1
ATOM 786 O O . ASN A 1 94 ? 19.247 2.670 -1.547 1.00 95.56 94 ASN A O 1
ATOM 790 N N . LYS A 1 95 ? 19.267 0.418 -1.607 1.00 94.88 95 LYS A N 1
ATOM 791 C CA . LYS A 1 95 ? 18.294 0.194 -0.516 1.00 94.88 95 LYS A CA 1
ATOM 792 C C . LYS A 1 95 ? 18.606 0.958 0.778 1.00 94.88 95 LYS A C 1
ATOM 794 O O . LYS A 1 95 ? 17.693 1.438 1.438 1.00 94.88 95 LYS A O 1
ATOM 799 N N . ASP A 1 96 ? 19.884 1.164 1.085 1.00 93.44 96 ASP A N 1
ATOM 800 C CA . ASP A 1 96 ? 20.347 1.835 2.306 1.00 93.44 96 ASP A CA 1
ATOM 801 C C . ASP A 1 96 ? 19.861 3.297 2.387 1.00 93.44 96 ASP A C 1
ATOM 803 O O . ASP A 1 96 ? 19.613 3.813 3.473 1.00 93.44 96 ASP A O 1
ATOM 807 N N . LYS A 1 97 ? 19.633 3.961 1.240 1.00 92.56 97 LYS A N 1
ATOM 808 C CA . LYS A 1 97 ? 19.036 5.310 1.206 1.00 92.56 97 LYS A CA 1
ATOM 809 C C . LYS A 1 97 ? 17.600 5.344 1.724 1.00 92.56 97 LYS A C 1
ATOM 811 O O . LYS A 1 97 ? 17.146 6.410 2.117 1.00 92.56 97 LYS A O 1
ATOM 816 N N . ILE A 1 98 ? 16.900 4.215 1.665 1.00 90.81 98 ILE A N 1
ATOM 817 C CA . ILE A 1 98 ? 15.522 4.055 2.132 1.00 90.81 98 ILE A CA 1
ATOM 818 C C . ILE A 1 98 ? 15.542 3.549 3.575 1.00 90.81 98 ILE A C 1
ATOM 820 O O . ILE A 1 98 ? 14.948 4.164 4.450 1.00 90.81 98 ILE A O 1
ATOM 824 N N . LEU A 1 99 ? 16.285 2.471 3.848 1.00 88.62 99 LEU A N 1
ATOM 825 C CA . LEU A 1 99 ? 16.322 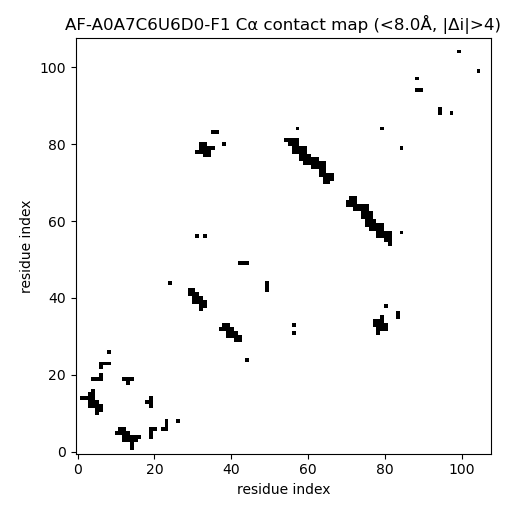1.837 5.173 1.00 88.62 99 LEU A CA 1
ATOM 826 C C . LEU A 1 99 ? 16.857 2.762 6.279 1.00 88.62 99 LEU A C 1
ATOM 828 O O . LEU A 1 99 ? 16.517 2.584 7.446 1.00 88.62 99 LEU A O 1
ATOM 832 N N . TYR A 1 100 ? 17.666 3.761 5.918 1.00 87.62 100 TYR A N 1
ATOM 833 C CA . TYR A 1 100 ? 18.309 4.676 6.862 1.00 87.62 100 TYR A CA 1
ATOM 834 C C . TYR A 1 100 ? 17.881 6.141 6.690 1.00 87.62 100 TYR A C 1
ATOM 836 O O . TYR A 1 100 ? 18.579 7.050 7.140 1.00 87.62 100 TYR A O 1
ATOM 844 N N . SER A 1 101 ? 16.741 6.404 6.040 1.00 84.88 101 SER A N 1
ATOM 845 C CA . SER A 1 101 ? 16.240 7.773 5.833 1.00 84.88 101 SER A CA 1
ATOM 846 C C . SER A 1 101 ? 15.563 8.386 7.064 1.00 84.88 101 SER A C 1
ATOM 848 O O . SER A 1 101 ? 15.336 9.594 7.093 1.00 84.88 101 SER A O 1
ATOM 850 N N . GLY A 1 102 ? 15.202 7.574 8.063 1.00 76.38 102 GLY A N 1
ATOM 851 C CA . GLY A 1 102 ? 14.444 8.007 9.239 1.00 76.38 102 GLY A CA 1
ATOM 852 C C . GLY A 1 102 ? 15.293 8.655 10.338 1.00 76.38 102 GLY A C 1
ATOM 853 O O . GLY A 1 102 ? 16.448 8.289 10.561 1.00 76.38 102 GLY A O 1
ATOM 854 N N . SER A 1 103 ? 14.685 9.576 11.093 1.00 61.78 103 SER A N 1
ATOM 855 C CA . SER A 1 103 ? 15.327 10.317 12.194 1.00 61.78 103 SER A CA 1
ATOM 856 C C . SER A 1 103 ? 15.903 9.427 13.306 1.00 61.78 103 SER A C 1
ATOM 858 O O . SER A 1 103 ? 16.834 9.840 13.991 1.00 61.78 103 SER A O 1
ATOM 860 N N . ASN A 1 104 ? 15.408 8.192 13.451 1.00 61.50 104 ASN A N 1
ATOM 861 C CA . ASN A 1 104 ? 15.844 7.244 14.482 1.00 61.50 104 ASN A CA 1
ATOM 862 C C . ASN A 1 104 ? 17.173 6.533 14.164 1.00 61.50 104 ASN A C 1
ATOM 864 O O . ASN A 1 104 ? 17.747 5.911 15.050 1.00 61.50 104 ASN A O 1
ATOM 868 N N . TYR A 1 105 ? 17.704 6.640 12.940 1.00 56.56 105 TYR A N 1
ATOM 869 C CA . TYR A 1 105 ? 18.974 5.997 12.571 1.00 56.56 105 TYR A CA 1
ATOM 870 C C . TYR A 1 105 ? 20.220 6.736 13.102 1.00 56.56 105 TYR A C 1
ATOM 872 O O . TYR A 1 105 ? 21.313 6.179 13.123 1.00 56.56 105 TYR A O 1
ATOM 880 N N . LYS A 1 106 ? 20.081 7.990 13.553 1.00 52.41 106 LYS A N 1
ATOM 881 C CA . LYS A 1 106 ? 21.206 8.816 14.036 1.00 52.41 106 LYS A CA 1
ATOM 882 C C . LYS A 1 106 ? 21.518 8.672 15.532 1.00 52.41 106 LYS A C 1
ATOM 884 O O . LYS A 1 106 ? 22.362 9.408 16.032 1.00 52.41 106 LYS A O 1
ATOM 889 N N . TYR A 1 107 ? 20.860 7.754 16.238 1.00 44.94 107 TYR A N 1
ATOM 890 C CA . TYR A 1 107 ? 21.123 7.474 17.650 1.00 44.94 107 TYR A CA 1
ATOM 891 C C . TYR A 1 107 ? 21.939 6.186 17.798 1.00 44.94 107 TYR A C 1
ATOM 893 O O . TYR A 1 107 ? 21.391 5.150 18.154 1.00 44.94 107 TYR A O 1
ATOM 901 N N . ASN A 1 108 ? 23.233 6.259 17.490 1.00 44.66 108 ASN A N 1
ATOM 902 C CA . ASN A 1 108 ? 24.269 5.343 17.977 1.00 44.66 108 ASN A CA 1
ATOM 903 C C . ASN A 1 108 ? 25.571 6.127 18.129 1.00 44.66 108 ASN A C 1
ATOM 905 O O . ASN A 1 108 ? 25.981 6.756 17.127 1.00 44.66 108 ASN A O 1
#

Radius of gyration: 18.07 Å; Cα contacts (8 Å, |Δi|>4): 116; chains: 1; bounding box: 41×38×51 Å

Foldseek 3Di:
DQPWDAAPPPRDTDSDPVVSLVVNVVVDDQWDAAPPPRDIDRDDSVDPCVVVVVVFKDWDWPAADDPPDPRHRDGPTGMHGNVRVVVVLVPDPPSCCVVCVDPVNPPD

pLDDT: mean 82.77, std 13.84, range [44.66, 97.5]

Nearest PDB structures (foldseek):
  7qiz-assembly1_BA  TM=4.554E-01  e=3.816E-01  Solanum lycopersicum
  5kkq-assembly2_D  TM=2.935E-01  e=9.287E-02  Homo sapiens
  2rsi-assembly1_A  TM=3.176E-01  e=1.201E-01  Homo sapiens
  2rsj-assembly1_A  TM=3.984E-01  e=3.816E-01  Homo sapiens
  2rv7-assembly1_A  TM=3.250E-01  e=2.141E-01  Homo sapiens

Secondary structure (DSSP, 8-state):
----EE-TTT--EESSHHHHHHHHTTSS-SEEE-TTT-PEEE--TTSTTHHHHHTTEEEEEEEEPPTTSTTTT-EEEEEEEHHHHHHHHHT-TTTHHHHT-SGGGG--

Solvent-accessible surface area (backbone atoms only — not comparable to full-atom values): 6761 Å² total; per-residue (Å²): 133,84,74,65,32,60,32,93,88,79,65,50,79,26,83,41,66,65,58,30,51,62,53,52,54,71,79,48,74,74,62,48,55,14,75,83,81,63,56,65,50,80,67,62,83,89,40,83,66,44,64,68,55,53,79,36,54,44,82,44,75,75,49,68,39,55,85,89,46,101,50,47,79,38,68,46,67,53,33,34,32,47,70,59,46,51,58,54,45,69,71,42,94,65,35,64,68,64,80,59,63,54,85,77,69,76,77,122